Protein AF-A0A328AJN3-F1 (afdb_monomer_lite)

Sequence (114 aa):
MSASEAREVIGLIRADIEQAADAMLAAAEMGLGDINAAREGQTSALDRVERTLCAILEACAFQDLAGQRLSRLESLIATTEFGPAPEHDPLLNGPAAPGQGLDQDAADALFNDT

Structure (mmCIF, N/CA/C/O backbone):
data_AF-A0A328AJN3-F1
#
_entry.id   AF-A0A328AJN3-F1
#
loop_
_atom_site.group_PDB
_atom_site.id
_atom_site.type_symbol
_atom_site.label_atom_id
_atom_site.label_alt_id
_atom_site.label_comp_id
_atom_site.label_asym_id
_atom_site.label_entity_id
_atom_site.label_seq_id
_atom_site.pdbx_PDB_ins_code
_atom_site.Cartn_x
_atom_site.Cartn_y
_atom_site.Cartn_z
_atom_site.occupancy
_atom_site.B_iso_or_equiv
_atom_site.auth_seq_id
_atom_site.auth_comp_id
_atom_site.auth_asym_id
_atom_site.auth_atom_id
_atom_site.pdbx_PDB_model_num
ATOM 1 N N . MET A 1 1 ? 16.649 -6.547 -27.859 1.00 53.88 1 MET A N 1
ATOM 2 C CA . MET A 1 1 ? 15.541 -6.554 -26.876 1.00 53.88 1 MET A CA 1
ATOM 3 C C . MET A 1 1 ? 14.735 -5.282 -27.064 1.00 53.88 1 MET A C 1
ATOM 5 O O . MET A 1 1 ? 15.318 -4.301 -27.508 1.00 53.88 1 MET A O 1
ATOM 9 N N . SER A 1 2 ? 13.409 -5.334 -26.912 1.00 74.81 2 SER A N 1
ATOM 10 C CA . SER A 1 2 ? 12.492 -4.403 -27.599 1.00 74.81 2 SER A CA 1
ATOM 11 C C . SER A 1 2 ? 11.692 -3.512 -26.647 1.00 74.81 2 SER A C 1
ATOM 13 O O . SER A 1 2 ? 11.347 -3.918 -25.542 1.00 74.81 2 SER A O 1
ATOM 15 N N . ALA A 1 3 ? 11.295 -2.325 -27.116 1.00 79.81 3 ALA A N 1
ATOM 16 C CA . ALA A 1 3 ? 10.406 -1.403 -26.400 1.00 79.81 3 ALA A CA 1
ATOM 17 C C . ALA A 1 3 ? 9.078 -2.039 -25.919 1.00 79.81 3 ALA A C 1
ATOM 19 O O . ALA A 1 3 ? 8.418 -1.498 -25.033 1.00 79.81 3 ALA A O 1
ATOM 20 N N . SER A 1 4 ? 8.687 -3.191 -26.481 1.00 85.56 4 SER A N 1
ATOM 21 C CA . SER A 1 4 ? 7.534 -3.974 -26.027 1.00 85.56 4 SER A CA 1
ATOM 22 C C . SER A 1 4 ? 7.723 -4.532 -24.612 1.00 85.56 4 SER A C 1
ATOM 24 O O . SER A 1 4 ? 6.790 -4.486 -23.819 1.00 85.56 4 SER A O 1
ATOM 26 N N . GLU A 1 5 ? 8.925 -5.006 -24.272 1.00 86.56 5 GLU A N 1
ATOM 27 C CA . GLU A 1 5 ? 9.228 -5.604 -22.960 1.00 86.56 5 GLU A CA 1
ATOM 28 C C . GLU A 1 5 ? 9.215 -4.537 -21.856 1.00 86.56 5 GLU A C 1
ATOM 30 O O . GLU A 1 5 ? 8.677 -4.754 -20.773 1.00 86.56 5 GLU A O 1
ATOM 35 N N . ALA A 1 6 ? 9.738 -3.341 -22.145 1.00 88.19 6 ALA A N 1
ATOM 36 C CA . ALA A 1 6 ? 9.682 -2.209 -21.220 1.00 88.19 6 ALA A CA 1
ATOM 37 C C . ALA A 1 6 ? 8.234 -1.764 -20.945 1.00 88.19 6 ALA A C 1
ATOM 39 O O . ALA A 1 6 ? 7.864 -1.521 -19.797 1.00 88.19 6 ALA A O 1
ATOM 40 N N . ARG A 1 7 ? 7.388 -1.706 -21.986 1.00 89.38 7 ARG A N 1
ATOM 41 C CA . ARG A 1 7 ? 5.958 -1.380 -21.839 1.00 89.38 7 ARG A CA 1
ATOM 42 C C . ARG A 1 7 ? 5.207 -2.404 -20.995 1.00 89.38 7 ARG A C 1
ATOM 44 O O . ARG A 1 7 ? 4.357 -2.011 -20.201 1.00 89.38 7 ARG A O 1
ATOM 51 N N . GLU A 1 8 ? 5.522 -3.686 -21.146 1.00 92.94 8 GLU A N 1
ATOM 52 C CA . GLU A 1 8 ? 4.926 -4.747 -20.333 1.00 92.94 8 GLU A CA 1
ATOM 53 C C . GLU A 1 8 ? 5.276 -4.576 -18.850 1.00 92.94 8 GLU A C 1
ATOM 55 O O . GLU A 1 8 ? 4.383 -4.575 -18.004 1.00 92.94 8 GLU A O 1
ATOM 60 N N . VAL A 1 9 ? 6.553 -4.331 -18.532 1.00 92.44 9 VAL A N 1
ATOM 61 C CA . VAL A 1 9 ? 6.996 -4.093 -17.147 1.00 92.44 9 VAL A CA 1
ATOM 62 C C . VAL A 1 9 ? 6.309 -2.866 -16.539 1.00 92.44 9 VAL A C 1
ATOM 64 O O . VAL A 1 9 ? 5.854 -2.930 -15.399 1.00 92.44 9 VAL A O 1
ATOM 67 N N . ILE A 1 10 ? 6.166 -1.773 -17.295 1.00 93.69 10 ILE A N 1
ATOM 68 C CA . ILE A 1 10 ? 5.423 -0.582 -16.846 1.00 93.69 10 ILE A CA 1
ATOM 69 C C . ILE A 1 10 ? 3.955 -0.924 -16.557 1.00 93.69 10 ILE A C 1
ATOM 71 O O . ILE A 1 10 ? 3.418 -0.503 -15.532 1.00 93.69 10 ILE A O 1
ATOM 75 N N . GLY A 1 11 ? 3.306 -1.699 -17.431 1.00 94.56 11 GLY A N 1
ATOM 76 C CA . GLY A 1 11 ? 1.922 -2.136 -17.234 1.00 94.56 11 GLY A CA 1
ATOM 77 C C . GLY A 1 11 ? 1.745 -2.960 -15.958 1.00 94.56 11 GLY A C 1
ATOM 78 O O . GLY A 1 11 ? 0.801 -2.736 -15.204 1.00 94.56 11 GLY A O 1
ATOM 79 N N . LEU A 1 12 ? 2.694 -3.853 -15.679 1.00 94.88 12 LEU A N 1
ATOM 80 C CA . LEU A 1 12 ? 2.730 -4.651 -14.456 1.00 94.88 12 LEU A CA 1
ATOM 81 C C . LEU A 1 12 ? 2.920 -3.789 -13.198 1.00 94.88 12 LEU A C 1
ATOM 83 O O . LEU A 1 12 ? 2.218 -3.988 -12.212 1.00 94.88 12 LEU A O 1
ATOM 87 N N . ILE A 1 13 ? 3.830 -2.811 -13.224 1.00 95.31 13 ILE A N 1
ATOM 88 C CA . ILE A 1 13 ? 4.019 -1.871 -12.104 1.00 95.31 13 ILE A CA 1
ATOM 89 C C . ILE A 1 13 ? 2.732 -1.087 -11.834 1.00 95.31 13 ILE A C 1
ATOM 91 O O . ILE A 1 13 ? 2.319 -0.954 -10.685 1.00 95.31 13 ILE A O 1
ATOM 95 N N . ARG A 1 14 ? 2.076 -0.589 -12.888 1.00 94.56 14 ARG A N 1
ATOM 96 C CA . ARG A 1 14 ? 0.810 0.137 -12.753 1.00 94.56 14 ARG A CA 1
ATOM 97 C C . ARG A 1 14 ? -0.268 -0.731 -12.105 1.00 94.56 14 ARG A C 1
ATOM 99 O O . ARG A 1 14 ? -0.943 -0.256 -11.200 1.00 94.56 14 ARG A O 1
ATOM 106 N N . ALA A 1 15 ? -0.401 -1.981 -12.546 1.00 94.69 15 ALA A N 1
ATOM 107 C CA . ALA A 1 15 ? -1.375 -2.912 -11.990 1.00 94.69 15 ALA A CA 1
ATOM 108 C C . ALA A 1 15 ? -1.136 -3.179 -10.493 1.00 94.69 15 ALA A C 1
ATOM 110 O O . ALA A 1 15 ? -2.092 -3.149 -9.722 1.00 94.69 15 ALA A O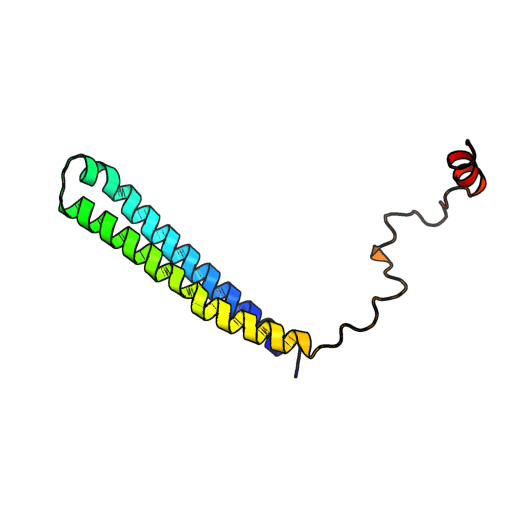 1
ATOM 111 N N . ASP A 1 16 ? 0.119 -3.370 -10.067 1.00 94.62 16 ASP A N 1
ATOM 112 C CA . ASP A 1 16 ? 0.443 -3.539 -8.641 1.00 94.62 16 ASP A CA 1
ATOM 113 C C . ASP A 1 16 ? 0.061 -2.304 -7.815 1.00 94.62 16 ASP A C 1
ATOM 115 O O . ASP A 1 16 ? -0.488 -2.435 -6.723 1.00 94.62 16 ASP A O 1
ATOM 119 N N . ILE A 1 17 ? 0.350 -1.104 -8.336 1.00 95.06 17 ILE A N 1
ATOM 120 C CA . ILE A 1 17 ? 0.032 0.162 -7.662 1.00 95.06 17 ILE A CA 1
ATOM 121 C C . ILE A 1 17 ? -1.480 0.323 -7.513 1.00 95.06 17 ILE A C 1
ATOM 123 O O . ILE A 1 17 ? -1.945 0.664 -6.429 1.00 95.06 17 ILE A O 1
ATOM 127 N N . GLU A 1 18 ? -2.243 0.082 -8.581 1.00 96.50 18 GLU A N 1
ATOM 128 C CA . GLU A 1 18 ? -3.706 0.188 -8.562 1.00 96.50 18 GLU A CA 1
ATOM 129 C C . GLU A 1 18 ? -4.311 -0.813 -7.574 1.00 96.50 18 GLU A C 1
ATOM 131 O O . GLU A 1 18 ? -5.086 -0.425 -6.703 1.00 96.50 18 GLU A O 1
ATOM 136 N N . GLN A 1 19 ? -3.871 -2.073 -7.620 1.00 94.81 19 GLN A N 1
ATOM 137 C CA . GLN A 1 19 ? -4.347 -3.103 -6.700 1.00 94.81 19 GLN A CA 1
ATOM 138 C C . GLN A 1 19 ? -4.042 -2.763 -5.234 1.00 94.81 19 GLN A C 1
ATOM 140 O O . GLN A 1 19 ? -4.898 -2.942 -4.364 1.00 94.81 19 GLN A O 1
ATOM 145 N N . ALA A 1 20 ? -2.833 -2.281 -4.942 1.00 95.88 20 ALA A N 1
ATOM 146 C CA . ALA A 1 20 ? -2.458 -1.903 -3.586 1.00 95.88 20 ALA A CA 1
ATOM 147 C C . ALA A 1 20 ? -3.223 -0.665 -3.104 1.00 95.88 20 ALA A C 1
ATOM 149 O O . ALA A 1 20 ? -3.653 -0.626 -1.952 1.00 95.88 20 ALA A O 1
ATOM 150 N N . ALA A 1 21 ? -3.416 0.329 -3.974 1.00 96.19 21 ALA A N 1
ATOM 151 C CA . ALA A 1 21 ? -4.193 1.524 -3.664 1.00 96.19 21 ALA A CA 1
ATOM 152 C C . ALA A 1 21 ? -5.644 1.172 -3.312 1.00 96.19 21 ALA A C 1
ATOM 154 O O . ALA A 1 21 ? -6.133 1.608 -2.269 1.00 96.19 21 ALA A O 1
ATOM 155 N N . ASP A 1 22 ? -6.289 0.326 -4.119 1.00 97.69 22 ASP A N 1
ATOM 156 C CA . ASP A 1 22 ? -7.651 -0.146 -3.868 1.00 97.69 22 ASP A CA 1
ATOM 157 C C . ASP A 1 22 ? -7.743 -0.910 -2.539 1.00 97.69 22 ASP A C 1
ATOM 159 O O . ASP A 1 22 ? -8.643 -0.663 -1.735 1.00 97.69 22 ASP A O 1
ATOM 163 N N . ALA A 1 23 ? -6.783 -1.800 -2.262 1.00 96.19 23 ALA A N 1
ATOM 164 C CA . ALA A 1 23 ? -6.743 -2.563 -1.017 1.00 96.19 23 ALA A CA 1
ATOM 165 C C . ALA A 1 23 ? -6.554 -1.666 0.219 1.00 96.19 23 ALA A C 1
ATOM 167 O O . ALA A 1 23 ? -7.261 -1.835 1.216 1.00 96.19 23 ALA A O 1
ATOM 168 N N . MET A 1 24 ? -5.635 -0.695 0.158 1.00 97.50 24 MET A N 1
ATOM 169 C CA . MET A 1 24 ? -5.407 0.265 1.244 1.00 97.50 24 MET A CA 1
ATOM 170 C C . MET A 1 24 ? -6.643 1.128 1.500 1.00 97.50 24 MET A C 1
ATOM 172 O O . MET A 1 24 ? -7.003 1.344 2.658 1.00 97.50 24 MET A O 1
ATOM 176 N N . LEU A 1 25 ? -7.298 1.607 0.438 1.00 97.94 25 LEU A N 1
ATOM 177 C CA . LEU A 1 25 ? -8.482 2.452 0.558 1.00 97.94 25 LEU A CA 1
ATOM 178 C C . LEU A 1 25 ? -9.662 1.671 1.142 1.00 97.94 25 LEU A C 1
ATOM 180 O O . LEU A 1 25 ? -10.262 2.122 2.115 1.00 97.94 25 LEU A O 1
ATOM 184 N N . ALA A 1 26 ? -9.933 0.472 0.624 1.00 97.19 26 ALA A N 1
ATOM 185 C CA . ALA A 1 26 ? -10.992 -0.391 1.139 1.00 97.19 26 ALA A CA 1
ATOM 186 C C . ALA A 1 26 ? -10.769 -0.747 2.617 1.00 97.19 26 ALA A C 1
ATOM 188 O O . ALA A 1 26 ? -11.703 -0.711 3.420 1.00 97.19 26 ALA A O 1
ATOM 189 N N . ALA A 1 27 ? -9.525 -1.050 3.003 1.00 96.94 27 ALA A N 1
ATOM 190 C CA . ALA A 1 27 ? -9.172 -1.272 4.398 1.00 96.94 27 ALA A CA 1
ATOM 191 C C . ALA A 1 27 ? -9.452 -0.017 5.238 1.00 96.94 27 ALA A C 1
ATOM 193 O O . ALA A 1 27 ? -10.185 -0.092 6.224 1.00 96.94 27 ALA A O 1
ATOM 194 N N . ALA A 1 28 ? -8.941 1.146 4.826 1.00 97.62 28 ALA A N 1
ATOM 195 C CA . ALA A 1 28 ? -9.135 2.401 5.545 1.00 97.62 28 ALA A CA 1
ATOM 196 C C . ALA A 1 28 ? -10.621 2.748 5.741 1.00 97.62 28 ALA A C 1
ATOM 198 O O . ALA A 1 28 ? -11.011 3.138 6.841 1.00 97.62 28 ALA A O 1
ATOM 199 N N . GLU A 1 29 ? -11.458 2.557 4.720 1.00 97.75 29 GLU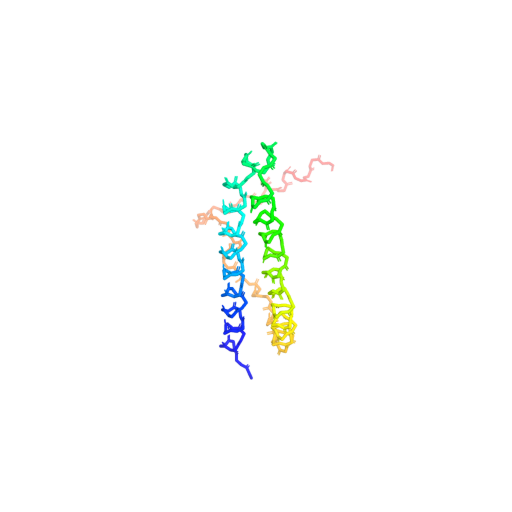 A N 1
ATOM 200 C CA . GLU A 1 29 ? -12.907 2.767 4.803 1.00 97.75 29 GLU A CA 1
ATOM 201 C C . GLU A 1 29 ? -13.566 1.873 5.862 1.00 97.75 29 GLU A C 1
ATOM 203 O O . GLU A 1 29 ? -14.354 2.363 6.676 1.00 97.75 29 GLU A O 1
ATOM 208 N N . MET A 1 30 ? -13.204 0.585 5.915 1.00 94.62 30 MET A N 1
ATOM 209 C CA . MET A 1 30 ? -13.693 -0.329 6.954 1.00 94.62 30 MET A CA 1
ATOM 210 C C . MET A 1 30 ? -13.272 0.131 8.354 1.00 94.62 30 MET A C 1
ATOM 212 O O . MET A 1 30 ? -14.109 0.224 9.252 1.00 94.62 30 MET A O 1
ATOM 216 N N . GLY A 1 31 ? -11.993 0.475 8.535 1.00 95.94 31 GLY A N 1
ATOM 217 C CA . GLY A 1 31 ? -11.473 0.939 9.821 1.00 95.94 31 GLY A CA 1
ATOM 218 C C . GLY A 1 31 ? -12.142 2.226 10.295 1.00 95.94 31 GLY A C 1
ATOM 219 O O . GLY A 1 31 ? -12.523 2.317 11.461 1.00 95.94 31 GLY A O 1
ATOM 220 N N . LEU A 1 32 ? -12.350 3.196 9.397 1.00 96.94 32 LEU A N 1
ATOM 221 C CA . LEU A 1 32 ? -13.056 4.448 9.695 1.00 96.94 32 LEU A CA 1
ATOM 222 C C . LEU A 1 32 ? -14.478 4.195 10.217 1.00 96.94 32 LEU A C 1
ATOM 224 O O . LEU A 1 32 ? -14.910 4.877 11.149 1.00 96.94 32 LEU A O 1
ATOM 228 N N . GLY A 1 33 ? -15.180 3.199 9.666 1.00 96.38 33 GLY A N 1
ATOM 229 C CA . GLY A 1 33 ? -16.507 2.789 10.133 1.00 96.38 33 GLY A CA 1
ATOM 230 C C . GLY A 1 33 ? -16.522 2.264 11.575 1.00 96.38 33 GLY A C 1
ATOM 231 O O . GLY A 1 33 ? -17.503 2.459 12.293 1.00 96.38 33 GLY A O 1
ATOM 232 N N . ASP A 1 34 ? -15.420 1.667 12.030 1.00 97.50 34 ASP A N 1
ATOM 233 C CA . ASP A 1 34 ? -15.297 1.077 13.365 1.00 97.50 34 ASP A CA 1
ATOM 234 C C . ASP A 1 34 ? -14.780 2.054 14.440 1.00 97.50 34 ASP A C 1
ATOM 236 O O . ASP A 1 34 ? -14.916 1.773 15.635 1.00 97.50 34 ASP A O 1
ATOM 240 N N . ILE A 1 35 ? -14.243 3.225 14.063 1.00 96.56 35 ILE A N 1
ATOM 241 C CA . ILE A 1 35 ? -13.620 4.175 15.007 1.00 96.56 35 ILE A CA 1
ATOM 242 C C . ILE A 1 35 ? -14.576 4.608 16.121 1.00 96.56 35 ILE A C 1
ATOM 244 O O . ILE A 1 35 ? -14.175 4.648 17.283 1.00 96.56 35 ILE A O 1
ATOM 248 N N . ASN A 1 36 ? -15.826 4.952 15.806 1.00 96.94 36 ASN A N 1
ATOM 249 C CA . ASN A 1 36 ? -16.754 5.449 16.828 1.00 96.94 36 ASN A CA 1
ATOM 250 C C . ASN A 1 36 ? -17.099 4.363 17.855 1.00 96.94 36 ASN A C 1
ATOM 252 O O . ASN A 1 36 ? -16.990 4.611 19.053 1.00 96.94 36 ASN A O 1
ATOM 256 N N . ALA A 1 37 ? -17.394 3.143 17.398 1.00 97.06 37 ALA A N 1
ATOM 257 C CA . ALA A 1 37 ? -17.644 2.007 18.283 1.00 97.06 37 ALA A CA 1
ATOM 258 C C . ALA A 1 37 ? -16.404 1.656 19.127 1.00 97.06 37 ALA A C 1
ATOM 260 O O . ALA A 1 37 ? -16.514 1.368 20.319 1.00 97.06 37 ALA A O 1
ATOM 261 N N . ALA A 1 38 ? -15.203 1.741 18.544 1.00 97.31 38 ALA A N 1
ATOM 262 C CA . ALA A 1 38 ? -13.957 1.558 19.282 1.00 97.31 38 ALA A CA 1
ATOM 263 C C . ALA A 1 38 ? -13.770 2.635 20.370 1.00 97.31 38 ALA A C 1
ATOM 265 O O . ALA A 1 38 ? -13.407 2.310 21.501 1.00 97.31 38 ALA A O 1
ATOM 266 N N . ARG A 1 39 ? -14.076 3.908 20.071 1.00 96.81 39 ARG A N 1
ATOM 267 C CA . ARG A 1 39 ? -14.017 5.027 21.035 1.00 96.81 39 ARG A CA 1
ATOM 268 C C . ARG A 1 39 ? -15.035 4.898 22.167 1.00 96.81 39 ARG A C 1
ATOM 270 O O . ARG A 1 39 ? -14.764 5.360 23.271 1.00 96.81 39 ARG A O 1
ATOM 277 N N . GLU A 1 40 ? -16.169 4.258 21.909 1.00 97.75 40 GLU A N 1
ATOM 278 C CA . GLU A 1 40 ? -17.184 3.918 22.914 1.00 97.75 40 GLU A CA 1
ATOM 279 C C . GLU A 1 40 ? -16.794 2.700 23.775 1.00 97.75 40 GLU A C 1
ATOM 281 O O . GLU A 1 40 ? -17.523 2.323 24.691 1.00 97.75 40 GLU A O 1
ATOM 286 N N . GLY A 1 41 ? -15.621 2.105 23.530 1.00 96.44 41 GLY A N 1
ATOM 287 C CA . GLY A 1 41 ? -15.063 1.018 24.333 1.00 96.44 41 GLY A CA 1
ATOM 288 C C . GLY A 1 41 ? -15.414 -0.381 23.827 1.00 96.44 41 GLY A C 1
ATOM 289 O O . GLY A 1 41 ? -15.150 -1.363 24.522 1.00 96.44 41 GLY A O 1
ATOM 290 N N . GLN A 1 42 ? -15.986 -0.517 22.627 1.00 97.81 42 GLN A N 1
ATOM 291 C CA . GLN A 1 42 ? -16.291 -1.827 22.059 1.00 97.81 42 GLN A CA 1
ATOM 292 C C . GLN A 1 42 ? -15.008 -2.525 21.576 1.00 97.81 42 GLN A C 1
ATOM 294 O O . GLN A 1 42 ? -14.517 -2.264 20.478 1.00 97.81 42 GLN A O 1
ATOM 299 N N . THR A 1 43 ? -14.504 -3.484 22.360 1.00 97.00 43 THR A N 1
ATOM 300 C CA . THR A 1 43 ? -13.253 -4.223 22.081 1.00 97.00 43 THR A CA 1
ATOM 301 C C . THR A 1 43 ? -13.224 -4.832 20.680 1.00 97.00 43 THR A C 1
ATOM 303 O O . THR A 1 43 ? -12.264 -4.646 19.949 1.00 97.00 43 THR A O 1
ATOM 306 N N . SER A 1 44 ? -14.323 -5.455 20.238 1.00 96.94 44 SER A N 1
ATOM 307 C CA . SER A 1 44 ? -14.384 -6.051 18.893 1.00 96.94 44 SER A CA 1
ATOM 308 C C . SER A 1 44 ? -14.202 -5.045 17.748 1.00 96.94 44 SER A C 1
ATOM 310 O O . SER A 1 44 ? -13.784 -5.445 16.666 1.00 96.94 44 SER A O 1
ATOM 312 N N . ALA A 1 45 ? -14.561 -3.772 17.953 1.00 97.44 45 ALA A N 1
ATOM 313 C CA . ALA A 1 45 ? -14.357 -2.714 16.968 1.00 97.44 45 ALA A CA 1
ATOM 314 C C . ALA A 1 45 ? -12.901 -2.239 16.993 1.00 97.44 45 ALA A C 1
ATOM 316 O O . ALA A 1 45 ? -12.299 -2.083 15.936 1.00 97.44 45 ALA A O 1
ATOM 317 N N . LEU A 1 46 ? -12.305 -2.118 18.184 1.00 97.31 46 LEU A N 1
ATOM 318 C CA . LEU A 1 46 ? -10.874 -1.847 18.331 1.00 97.31 46 LEU A CA 1
ATOM 319 C C . LEU A 1 46 ? -10.023 -2.919 17.628 1.00 97.31 46 LEU A C 1
ATOM 321 O O . LEU A 1 46 ? -9.148 -2.569 16.841 1.00 97.31 46 LEU A O 1
ATOM 325 N N . ASP A 1 47 ? -10.349 -4.203 17.806 1.00 97.88 47 ASP A N 1
ATOM 326 C CA . ASP A 1 47 ? -9.645 -5.307 17.138 1.00 97.88 47 ASP A CA 1
ATOM 327 C C . ASP A 1 47 ? -9.766 -5.242 15.603 1.00 97.88 47 ASP A C 1
ATOM 329 O O . ASP A 1 47 ? -8.870 -5.676 14.877 1.00 97.88 47 ASP A O 1
ATOM 333 N N . ARG A 1 48 ? -10.898 -4.750 15.077 1.00 97.25 48 ARG A N 1
ATOM 334 C CA . ARG A 1 48 ? -11.097 -4.575 13.628 1.00 97.25 48 ARG A CA 1
ATOM 335 C C . ARG A 1 48 ? -10.318 -3.381 13.085 1.00 97.25 48 ARG A C 1
ATOM 337 O O . ARG A 1 48 ? -9.750 -3.488 11.998 1.00 97.25 48 ARG A O 1
ATOM 344 N N . VAL A 1 49 ? -10.233 -2.2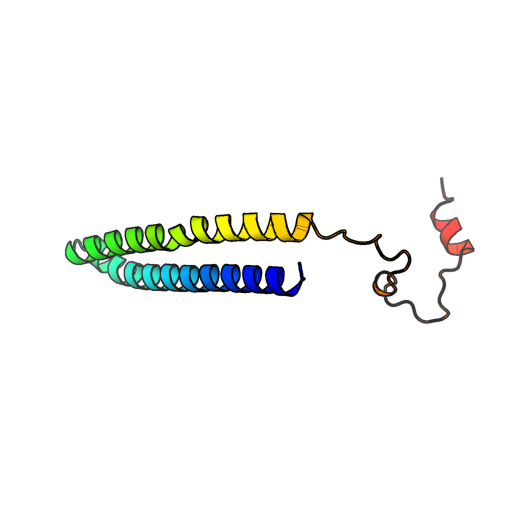89 13.845 1.00 97.56 49 VAL A N 1
ATOM 345 C CA . VAL A 1 49 ? -9.360 -1.151 13.521 1.00 97.56 49 VAL A CA 1
ATOM 346 C C . VAL A 1 49 ? -7.897 -1.595 13.503 1.00 97.56 49 VAL A C 1
ATOM 348 O O . VAL A 1 49 ? -7.189 -1.299 12.546 1.00 97.56 49 VAL A O 1
ATOM 351 N N . GLU A 1 50 ? -7.446 -2.366 14.495 1.00 97.56 50 GLU A N 1
ATOM 352 C CA . GLU A 1 50 ? -6.081 -2.906 14.524 1.00 97.56 50 GLU A CA 1
ATOM 353 C C . GLU A 1 50 ? -5.797 -3.787 13.299 1.00 97.56 50 GLU A C 1
ATOM 355 O O . GLU A 1 50 ? -4.823 -3.561 12.581 1.00 97.56 50 GLU A O 1
ATOM 360 N 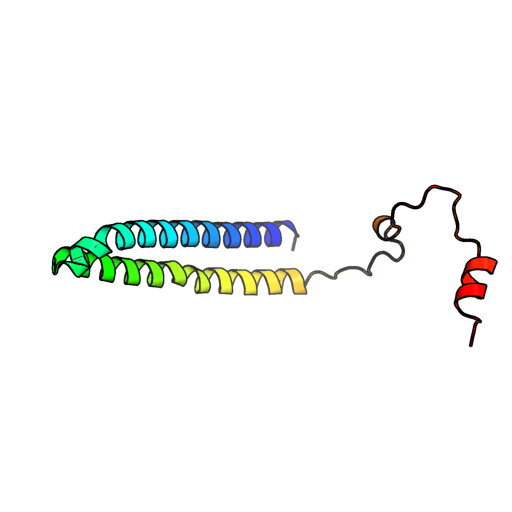N . ARG A 1 51 ? -6.698 -4.726 12.985 1.00 96.69 51 ARG A N 1
ATOM 361 C CA . ARG A 1 51 ? -6.578 -5.571 11.786 1.00 96.69 51 ARG A CA 1
ATOM 362 C C . ARG A 1 51 ? -6.553 -4.768 10.491 1.00 96.69 51 ARG A C 1
ATOM 364 O O . ARG A 1 51 ? -5.825 -5.126 9.573 1.00 96.69 51 ARG A O 1
ATOM 371 N N . THR A 1 52 ? -7.317 -3.683 10.422 1.00 97.81 52 THR A N 1
ATOM 372 C CA . THR A 1 52 ? -7.302 -2.767 9.279 1.00 97.81 52 THR A CA 1
ATOM 373 C C . THR A 1 52 ? -5.929 -2.121 9.102 1.00 97.81 52 THR A C 1
ATOM 375 O O . THR A 1 52 ? -5.414 -2.074 7.987 1.00 97.81 52 THR A O 1
ATOM 378 N N . LEU A 1 53 ? -5.308 -1.655 10.190 1.00 97.38 53 LEU A N 1
ATOM 379 C CA . LEU A 1 53 ? -3.964 -1.075 10.143 1.00 97.38 53 LEU A CA 1
ATOM 380 C C . LEU A 1 53 ? -2.929 -2.106 9.674 1.00 97.38 53 LEU A C 1
ATOM 382 O O . LEU A 1 53 ? -2.106 -1.787 8.819 1.00 97.38 53 LEU A O 1
ATOM 386 N N . CYS A 1 54 ? -3.005 -3.347 10.165 1.00 97.44 54 CYS A N 1
ATOM 387 C CA . CYS A 1 54 ? -2.164 -4.441 9.674 1.00 97.44 54 CYS A CA 1
ATOM 388 C C . CYS A 1 54 ? -2.376 -4.696 8.177 1.00 97.44 54 CYS A C 1
ATOM 390 O O . CYS A 1 54 ? -1.400 -4.764 7.439 1.00 97.44 54 CYS A O 1
ATOM 392 N N . ALA A 1 55 ? -3.627 -4.754 7.711 1.00 96.75 55 ALA A N 1
ATOM 393 C CA . ALA A 1 55 ? -3.940 -4.970 6.300 1.00 96.75 55 ALA A CA 1
ATOM 394 C C . ALA A 1 55 ? -3.397 -3.850 5.393 1.00 96.75 55 ALA A C 1
ATOM 396 O O . ALA A 1 55 ? -2.897 -4.131 4.309 1.00 96.75 55 ALA A O 1
ATOM 397 N N . ILE A 1 56 ? -3.438 -2.587 5.837 1.00 97.62 56 ILE A N 1
ATOM 398 C CA . ILE A 1 56 ? -2.830 -1.462 5.104 1.00 97.62 56 ILE A CA 1
ATOM 399 C C . ILE A 1 56 ? -1.305 -1.626 5.028 1.00 97.62 56 ILE A C 1
ATOM 401 O O . ILE A 1 56 ? -0.719 -1.436 3.963 1.00 97.62 56 ILE A O 1
ATOM 405 N N . LEU A 1 57 ? -0.653 -2.005 6.133 1.00 96.31 57 LEU A N 1
ATOM 406 C CA . LEU A 1 57 ? 0.794 -2.249 6.156 1.00 96.31 57 LEU A CA 1
ATOM 407 C C . LEU A 1 57 ? 1.196 -3.425 5.257 1.00 96.31 57 LEU A C 1
ATOM 409 O O . LEU A 1 57 ? 2.208 -3.348 4.565 1.00 96.31 57 LEU A O 1
ATOM 413 N N . GLU A 1 58 ? 0.401 -4.492 5.237 1.00 95.00 58 GLU A N 1
ATOM 414 C CA . GLU A 1 58 ? 0.602 -5.634 4.344 1.00 95.00 58 GLU A CA 1
ATOM 415 C C . GLU A 1 58 ? 0.383 -5.249 2.880 1.00 95.00 58 GLU A C 1
ATOM 417 O O . GLU A 1 58 ? 1.174 -5.641 2.025 1.00 95.00 58 GLU A O 1
ATOM 422 N N . ALA A 1 59 ? -0.633 -4.433 2.581 1.00 94.69 59 ALA A N 1
ATOM 423 C CA . ALA A 1 59 ? -0.878 -3.942 1.230 1.00 94.69 59 ALA A CA 1
ATOM 424 C C . ALA A 1 59 ? 0.336 -3.174 0.692 1.00 94.69 59 ALA A C 1
ATOM 426 O O . ALA A 1 59 ? 0.703 -3.388 -0.459 1.00 94.69 59 ALA A O 1
ATOM 427 N N . CYS A 1 60 ? 1.026 -2.383 1.528 1.00 95.62 60 CYS A N 1
ATOM 428 C CA . CYS A 1 60 ? 2.273 -1.691 1.175 1.00 95.62 60 CYS A CA 1
ATOM 429 C C . CYS A 1 60 ? 3.415 -2.621 0.727 1.00 95.62 60 CYS A C 1
ATOM 431 O O . CYS A 1 60 ? 4.351 -2.144 0.086 1.00 95.62 60 CYS A O 1
ATOM 433 N N . ALA A 1 61 ? 3.354 -3.931 0.991 1.00 92.88 61 ALA A N 1
ATOM 434 C CA . ALA A 1 61 ? 4.366 -4.882 0.527 1.00 92.88 61 ALA A CA 1
ATOM 435 C C . ALA A 1 61 ? 4.481 -4.947 -1.009 1.00 92.88 61 ALA A C 1
ATOM 437 O O . ALA A 1 61 ? 5.507 -5.398 -1.520 1.00 92.88 61 ALA A O 1
ATOM 438 N N . PHE A 1 62 ? 3.496 -4.423 -1.758 1.00 92.19 62 PHE A N 1
ATOM 439 C CA . PHE A 1 62 ? 3.608 -4.225 -3.210 1.00 92.19 62 PHE A CA 1
ATOM 440 C C . PHE A 1 62 ? 4.872 -3.444 -3.607 1.00 92.19 62 PHE A C 1
ATOM 442 O O . PHE A 1 62 ? 5.383 -3.632 -4.708 1.00 92.19 62 PHE A O 1
ATOM 449 N N . GLN A 1 63 ? 5.388 -2.585 -2.718 1.00 93.06 63 GLN A N 1
ATOM 450 C CA . GLN A 1 63 ? 6.585 -1.777 -2.949 1.00 93.06 63 GLN A CA 1
ATOM 451 C C . GLN A 1 63 ? 7.822 -2.627 -3.244 1.00 93.06 63 GLN A C 1
ATOM 453 O O . GLN A 1 63 ? 8.643 -2.220 -4.061 1.00 93.06 63 GLN A O 1
ATOM 458 N N . ASP A 1 64 ? 7.950 -3.807 -2.630 1.00 94.38 64 ASP A N 1
ATOM 459 C CA . ASP A 1 64 ? 9.068 -4.713 -2.906 1.00 94.38 64 ASP A CA 1
ATOM 460 C C . ASP A 1 64 ? 8.999 -5.235 -4.349 1.00 94.38 64 ASP A C 1
ATOM 462 O O . ASP A 1 64 ? 9.947 -5.106 -5.127 1.00 94.38 64 ASP A O 1
ATOM 466 N N . LEU A 1 65 ? 7.827 -5.730 -4.751 1.00 90.25 65 LEU A N 1
ATOM 467 C CA . LEU A 1 65 ? 7.595 -6.247 -6.097 1.00 90.25 65 LEU A CA 1
ATOM 468 C C . LEU A 1 65 ? 7.699 -5.148 -7.165 1.00 90.25 65 LEU A C 1
ATOM 470 O O . LEU A 1 65 ? 8.337 -5.346 -8.203 1.00 90.25 65 LEU A O 1
ATOM 474 N N . ALA A 1 66 ? 7.127 -3.973 -6.898 1.00 91.56 66 ALA A N 1
ATOM 475 C CA . ALA A 1 66 ? 7.243 -2.803 -7.757 1.00 91.56 66 ALA A CA 1
ATOM 476 C C . ALA A 1 66 ? 8.703 -2.332 -7.863 1.00 91.56 66 ALA A C 1
ATOM 478 O O . ALA A 1 66 ? 9.157 -2.021 -8.962 1.00 91.56 66 ALA A O 1
ATOM 479 N N . GLY A 1 67 ? 9.463 -2.355 -6.763 1.00 91.88 67 GLY A N 1
ATOM 480 C CA . GLY A 1 67 ? 10.890 -2.037 -6.732 1.00 91.88 67 GLY A CA 1
ATOM 481 C C . GLY A 1 67 ? 11.718 -2.975 -7.610 1.00 91.88 67 GLY A C 1
ATOM 482 O O . GLY A 1 67 ? 12.463 -2.513 -8.472 1.00 91.88 67 GLY A O 1
ATOM 483 N N . GLN A 1 68 ? 11.518 -4.291 -7.486 1.00 93.75 68 GLN A N 1
ATOM 484 C CA . GLN A 1 68 ? 12.178 -5.284 -8.346 1.00 93.75 68 GLN A CA 1
ATOM 485 C C . GLN A 1 68 ? 11.868 -5.051 -9.834 1.00 93.75 68 GLN A C 1
ATOM 487 O O . GLN A 1 68 ? 12.748 -5.151 -10.696 1.00 93.75 68 GLN A O 1
ATOM 492 N N . ARG A 1 69 ? 10.612 -4.716 -10.153 1.00 93.81 69 ARG A N 1
ATOM 493 C CA . ARG A 1 69 ? 10.181 -4.416 -11.525 1.00 93.81 69 ARG A CA 1
ATOM 494 C C . ARG A 1 69 ? 10.775 -3.109 -12.042 1.00 93.81 69 ARG A C 1
ATOM 496 O O . ARG A 1 69 ? 11.178 -3.067 -13.202 1.00 93.81 69 ARG A O 1
ATOM 503 N N . LEU A 1 70 ? 10.884 -2.082 -11.202 1.00 92.38 70 LEU A N 1
ATOM 504 C CA . LEU A 1 70 ? 11.551 -0.823 -11.539 1.00 92.38 70 LEU A CA 1
ATOM 505 C C . LEU A 1 70 ? 13.035 -1.044 -11.832 1.00 92.38 70 LEU A C 1
ATOM 507 O O . LEU A 1 70 ? 13.493 -0.621 -12.887 1.00 92.38 70 LEU A O 1
ATOM 511 N N . SER A 1 71 ? 13.763 -1.800 -11.006 1.00 93.81 71 SER A N 1
ATOM 512 C CA . SER A 1 71 ? 15.167 -2.136 -11.289 1.00 93.81 71 SER A CA 1
ATOM 513 C C . SER A 1 71 ? 15.329 -2.913 -12.600 1.00 93.81 71 SER A C 1
ATOM 515 O O . SER A 1 71 ? 16.273 -2.691 -13.362 1.00 93.81 71 SER A O 1
ATOM 517 N N . ARG A 1 72 ? 14.382 -3.807 -12.920 1.00 89.56 72 ARG A N 1
ATOM 518 C CA . ARG A 1 72 ? 14.355 -4.479 -14.226 1.00 89.56 72 ARG A CA 1
ATOM 519 C C . ARG A 1 72 ? 14.115 -3.486 -15.363 1.00 89.56 72 ARG A C 1
ATOM 521 O O . ARG A 1 72 ? 14.798 -3.566 -16.380 1.00 89.56 72 ARG A O 1
ATOM 528 N N . LEU A 1 73 ? 13.166 -2.565 -15.209 1.00 91.38 73 LEU A N 1
ATOM 529 C CA . LEU A 1 73 ? 12.876 -1.529 -16.198 1.00 91.38 73 LEU A CA 1
ATOM 530 C C . LEU A 1 73 ? 14.082 -0.610 -16.429 1.00 91.38 73 LEU A C 1
ATOM 532 O O . LEU A 1 73 ? 14.413 -0.330 -17.576 1.00 91.38 73 LEU A O 1
ATOM 536 N N . GLU A 1 74 ? 14.772 -0.196 -15.368 1.00 89.56 74 GLU A N 1
ATOM 537 C CA . GLU A 1 74 ? 16.010 0.585 -15.449 1.00 89.56 74 GLU A CA 1
ATOM 538 C C . GLU A 1 74 ? 17.074 -0.145 -16.267 1.00 89.56 74 GLU A C 1
ATOM 540 O O . GLU A 1 74 ? 17.662 0.442 -17.173 1.00 89.56 74 GLU A O 1
ATOM 545 N N . SER A 1 75 ? 17.270 -1.445 -16.024 1.00 87.25 75 SER A N 1
ATOM 546 C CA . SER A 1 75 ? 18.188 -2.262 -16.824 1.00 87.25 75 SER A CA 1
ATOM 547 C C . SER A 1 75 ? 17.771 -2.330 -18.299 1.00 87.25 75 SER A C 1
ATOM 549 O O . SER A 1 75 ? 18.628 -2.230 -19.178 1.00 87.25 75 SER A O 1
ATOM 551 N N . LEU A 1 76 ? 16.468 -2.444 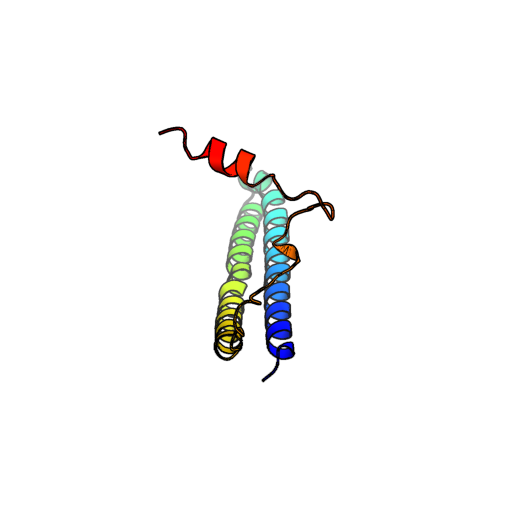-18.590 1.00 85.44 76 LEU A N 1
ATOM 552 C CA . LEU A 1 76 ? 15.954 -2.434 -19.965 1.00 85.44 76 LEU A CA 1
ATOM 553 C C . LEU A 1 76 ? 16.230 -1.089 -20.657 1.00 85.44 76 LEU A C 1
ATOM 555 O O . LEU A 1 76 ? 16.694 -1.066 -21.798 1.00 85.44 76 LEU A O 1
ATOM 559 N N . ILE A 1 77 ? 15.999 0.027 -19.966 1.00 83.44 77 ILE A N 1
ATOM 560 C CA . ILE A 1 77 ? 16.182 1.374 -20.520 1.00 83.44 77 ILE A CA 1
ATOM 561 C C . ILE A 1 77 ? 17.668 1.727 -20.660 1.00 83.44 77 ILE A C 1
ATOM 563 O O . ILE A 1 77 ? 18.043 2.315 -21.667 1.00 83.44 77 ILE A O 1
ATOM 567 N N . ALA A 1 78 ? 18.533 1.320 -19.726 1.00 79.88 78 ALA A N 1
ATOM 568 C CA . ALA A 1 78 ? 19.971 1.611 -19.768 1.00 79.88 78 ALA A CA 1
ATOM 569 C C . ALA A 1 78 ? 20.680 1.021 -21.000 1.00 79.88 78 ALA A C 1
ATOM 571 O O . ALA A 1 78 ? 21.714 1.525 -21.428 1.00 79.88 78 ALA A O 1
ATOM 572 N N . THR A 1 79 ? 20.122 -0.044 -21.579 1.00 69.31 79 THR A N 1
ATOM 573 C CA . THR A 1 79 ? 20.632 -0.650 -22.821 1.00 69.31 79 THR A CA 1
ATOM 574 C C . THR A 1 79 ? 20.094 0.012 -24.091 1.00 69.31 79 THR A C 1
ATOM 576 O O . THR A 1 79 ? 20.524 -0.326 -25.192 1.00 69.31 79 THR A O 1
ATOM 579 N N . THR A 1 80 ? 19.155 0.949 -23.952 1.00 66.12 80 THR A N 1
ATOM 580 C CA . THR A 1 80 ? 18.586 1.708 -25.062 1.00 66.12 80 THR A CA 1
ATOM 581 C C . THR A 1 80 ? 19.393 2.992 -25.228 1.00 66.12 80 THR A C 1
ATOM 583 O O . THR A 1 80 ? 19.331 3.879 -24.380 1.00 66.12 80 THR A O 1
ATOM 586 N N . GLU A 1 81 ? 20.153 3.114 -26.317 1.00 62.56 81 GLU A N 1
ATOM 587 C CA . GLU A 1 81 ? 20.726 4.405 -26.693 1.00 62.56 81 GLU A CA 1
ATOM 588 C C . GLU A 1 81 ? 19.565 5.356 -27.000 1.00 62.56 81 GLU A C 1
ATOM 590 O O . GLU A 1 81 ? 18.861 5.202 -28.001 1.00 62.56 81 GLU A O 1
ATOM 595 N N . PHE A 1 82 ? 19.331 6.337 -26.126 1.00 58.88 82 PHE A N 1
ATOM 596 C CA . PHE A 1 82 ? 18.591 7.522 -26.529 1.00 58.88 82 PHE A CA 1
ATOM 597 C C . PHE A 1 82 ? 19.439 8.166 -27.622 1.00 58.88 82 PHE A C 1
ATOM 599 O O . PHE A 1 82 ? 20.495 8.731 -27.337 1.00 58.88 82 PHE A O 1
ATOM 606 N N . GLY A 1 83 ? 19.026 7.986 -28.880 1.00 57.00 83 GLY A N 1
ATOM 607 C CA . GLY A 1 83 ? 19.671 8.642 -30.013 1.00 57.00 83 GLY A CA 1
ATOM 608 C C . GLY A 1 83 ? 19.805 10.147 -29.749 1.00 57.00 83 GLY A C 1
ATOM 609 O O . GLY A 1 83 ? 19.074 10.679 -28.905 1.00 57.00 83 GLY A O 1
ATOM 610 N N . PRO A 1 84 ? 20.736 10.838 -30.430 1.00 54.62 84 PRO A N 1
ATOM 611 C CA . PRO A 1 84 ? 20.933 12.268 -30.225 1.00 54.62 84 PRO A CA 1
ATOM 612 C C . PRO A 1 84 ? 19.582 12.980 -30.272 1.00 54.62 84 PRO A C 1
ATOM 614 O O . PRO A 1 84 ? 18.752 12.674 -31.136 1.00 54.62 84 PRO A O 1
ATOM 617 N N . ALA A 1 85 ? 19.350 13.880 -29.309 1.00 58.47 85 ALA A N 1
ATOM 618 C CA . ALA A 1 85 ? 18.158 14.716 -29.300 1.00 58.47 85 ALA A CA 1
ATOM 619 C C . ALA A 1 85 ? 17.980 15.299 -30.712 1.00 58.47 85 ALA A C 1
ATOM 621 O O . ALA A 1 85 ? 18.974 15.759 -31.283 1.00 58.47 85 ALA A O 1
ATOM 622 N N . PRO A 1 86 ? 16.780 15.224 -31.314 1.00 60.34 86 PRO A N 1
ATOM 623 C CA . PRO A 1 86 ? 16.585 15.731 -32.662 1.00 60.34 86 PRO A CA 1
ATOM 624 C C . PRO A 1 86 ? 17.018 17.200 -32.691 1.00 60.34 86 PRO A C 1
ATOM 626 O O . PRO A 1 86 ? 16.460 18.019 -31.967 1.00 60.34 86 PRO A O 1
ATOM 629 N N . GLU A 1 87 ? 18.027 17.523 -33.510 1.00 60.16 87 GLU A N 1
ATOM 630 C CA . GLU A 1 87 ? 18.606 18.877 -33.607 1.00 60.16 87 GLU A CA 1
ATOM 631 C C . GLU A 1 87 ? 17.557 19.940 -33.985 1.00 60.16 87 GLU A C 1
ATOM 633 O O . GLU A 1 87 ? 17.755 21.128 -33.751 1.00 60.16 87 GLU A O 1
ATOM 638 N N . HIS A 1 88 ? 16.410 19.508 -34.514 1.00 56.12 88 HIS A N 1
ATOM 639 C CA . HIS A 1 88 ? 15.255 20.339 -34.811 1.00 56.12 88 HIS A CA 1
ATOM 640 C C . HIS A 1 88 ? 13.968 19.635 -34.375 1.00 56.12 88 HIS A C 1
ATOM 642 O O . HIS A 1 88 ? 13.367 18.900 -35.158 1.00 56.12 88 HIS A O 1
ATOM 648 N N . ASP A 1 89 ? 13.530 19.867 -33.137 1.00 62.78 89 ASP A N 1
ATOM 649 C CA . ASP A 1 89 ? 12.167 19.543 -32.717 1.00 62.78 89 ASP A CA 1
ATOM 650 C C . ASP A 1 89 ? 11.231 20.703 -33.118 1.00 62.78 89 ASP A C 1
ATOM 652 O O . ASP A 1 89 ? 11.313 21.791 -32.535 1.00 62.78 89 ASP A O 1
ATOM 656 N N . PRO A 1 90 ? 10.337 20.519 -34.111 1.00 61.41 90 PRO A N 1
ATOM 657 C CA . PRO A 1 90 ? 9.401 21.558 -34.525 1.00 61.41 90 PRO A CA 1
ATOM 658 C C . PRO A 1 90 ? 8.458 21.987 -33.394 1.00 61.41 90 PRO A C 1
ATOM 660 O O . PRO A 1 90 ? 7.910 23.083 -33.472 1.00 61.41 90 PRO A O 1
ATOM 663 N N . LEU A 1 91 ? 8.281 21.151 -32.361 1.00 62.50 91 LEU A N 1
ATOM 664 C CA . LEU A 1 91 ? 7.438 21.414 -31.192 1.00 62.50 91 LEU A CA 1
ATOM 665 C C . LEU A 1 91 ? 8.076 22.395 -30.200 1.00 62.50 91 LEU A C 1
ATOM 667 O O . LEU A 1 91 ? 7.370 22.947 -29.358 1.00 62.50 91 LEU A O 1
ATOM 671 N N . LEU A 1 92 ? 9.390 22.633 -30.300 1.00 60.88 92 LEU A N 1
ATOM 672 C CA . LEU A 1 92 ? 10.086 23.665 -29.522 1.00 60.88 92 LEU A CA 1
ATOM 673 C C . LEU A 1 92 ? 9.924 25.063 -30.125 1.00 60.88 92 LEU A C 1
ATOM 675 O O . LEU A 1 92 ? 10.256 26.057 -29.479 1.00 60.88 92 LEU A O 1
ATOM 679 N N . ASN A 1 93 ? 9.362 25.160 -31.329 1.00 65.62 93 ASN A N 1
ATOM 680 C CA . ASN A 1 93 ? 8.871 26.422 -31.847 1.00 65.62 93 ASN A CA 1
ATOM 681 C C . ASN A 1 93 ? 7.443 26.574 -31.324 1.00 65.62 93 ASN A C 1
ATOM 683 O O . ASN A 1 93 ? 6.527 25.904 -31.801 1.00 65.62 93 ASN A O 1
ATOM 687 N N . GLY A 1 94 ? 7.248 27.437 -30.323 1.00 62.47 94 GLY A N 1
ATOM 688 C CA . GLY A 1 94 ? 5.908 27.864 -29.908 1.00 62.47 94 GLY A CA 1
ATOM 689 C C . GLY A 1 94 ? 5.084 28.375 -31.106 1.00 62.47 94 GLY A C 1
ATOM 690 O O . GLY A 1 94 ? 5.610 28.464 -32.213 1.00 62.47 94 GLY A O 1
ATOM 691 N N . PRO A 1 95 ? 3.796 28.722 -30.935 1.00 61.25 95 PRO A N 1
ATOM 692 C CA . PRO A 1 95 ? 2.928 29.128 -32.042 1.00 61.25 95 PRO A CA 1
ATOM 693 C C . PRO A 1 95 ? 3.434 30.415 -32.718 1.00 61.25 95 PRO A C 1
ATOM 695 O O . PRO A 1 95 ? 2.997 31.518 -32.404 1.00 61.25 95 PRO A O 1
ATOM 698 N N . ALA A 1 96 ? 4.365 30.274 -33.655 1.00 63.31 96 ALA A N 1
ATOM 699 C CA . ALA A 1 96 ? 4.874 31.332 -34.499 1.00 63.31 96 ALA A CA 1
ATOM 700 C C . ALA A 1 96 ? 4.108 31.261 -35.818 1.00 63.31 96 ALA A C 1
ATOM 702 O O . ALA A 1 96 ? 4.183 30.274 -36.555 1.00 63.31 96 ALA A O 1
ATOM 703 N N . ALA A 1 97 ? 3.326 32.300 -36.101 1.00 57.50 97 ALA A N 1
ATOM 704 C CA . ALA A 1 97 ? 2.674 32.432 -37.392 1.00 57.50 97 ALA A CA 1
ATOM 705 C C . ALA A 1 97 ? 3.750 32.538 -38.494 1.00 57.50 97 ALA A C 1
ATOM 707 O O . ALA A 1 97 ? 4.725 33.278 -38.320 1.00 57.50 97 ALA A O 1
ATOM 708 N N . PRO A 1 98 ? 3.603 31.833 -39.631 1.00 55.09 98 PRO A N 1
ATOM 709 C CA . PRO A 1 98 ? 4.565 31.919 -40.722 1.00 55.09 98 PRO A CA 1
ATOM 710 C C . PRO A 1 98 ? 4.702 33.374 -41.190 1.00 55.09 98 PRO A C 1
ATOM 712 O O . PRO A 1 98 ? 3.726 33.996 -41.605 1.00 55.09 98 PRO A O 1
ATOM 715 N N . GLY A 1 99 ? 5.921 33.911 -41.102 1.00 62.84 99 GLY A N 1
ATOM 716 C CA . GLY A 1 99 ? 6.253 35.266 -41.553 1.00 62.84 99 GLY A CA 1
ATOM 717 C C . GLY A 1 99 ? 6.260 36.359 -40.479 1.00 62.84 99 GLY A C 1
ATOM 718 O O . GLY A 1 99 ? 6.533 37.503 -40.823 1.00 62.84 99 GLY A O 1
ATOM 719 N N . GLN A 1 100 ? 6.021 36.047 -39.201 1.00 57.12 100 GLN A N 1
ATOM 720 C CA . GLN A 1 100 ? 6.269 36.986 -38.097 1.00 57.12 100 GLN A CA 1
ATOM 721 C C . GLN A 1 100 ? 7.554 36.603 -37.357 1.00 57.12 100 GLN A C 1
ATOM 723 O O . GLN A 1 100 ? 7.520 36.071 -36.251 1.00 57.12 100 GLN A O 1
ATOM 728 N N . GLY A 1 101 ? 8.701 36.839 -37.998 1.00 64.00 101 GLY A N 1
ATOM 729 C CA . GLY A 1 101 ? 9.958 36.950 -37.261 1.00 64.00 101 GLY A CA 1
ATOM 730 C C . GLY A 1 101 ? 9.922 38.229 -36.42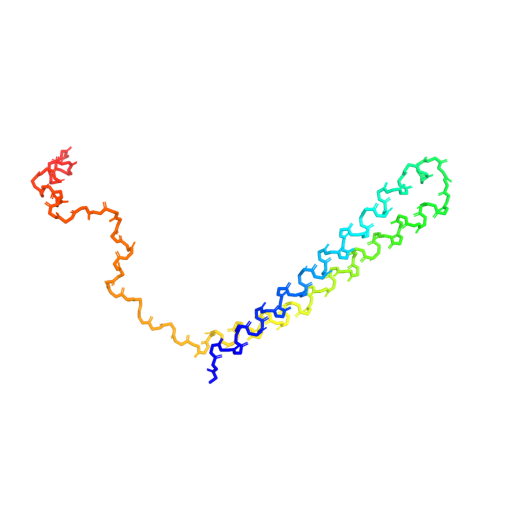7 1.00 64.00 101 GLY A C 1
ATOM 731 O O . GLY A 1 101 ? 9.413 39.248 -36.896 1.00 64.00 101 GLY A O 1
ATOM 732 N N . LEU A 1 102 ? 10.420 38.177 -35.193 1.00 66.56 102 LEU A N 1
ATOM 733 C CA . LEU A 1 102 ? 10.732 39.403 -34.464 1.00 66.56 102 LEU A CA 1
ATOM 734 C C . LEU A 1 102 ? 11.775 40.172 -35.281 1.00 66.56 102 LEU A C 1
ATOM 736 O O . LEU A 1 102 ? 12.723 39.571 -35.785 1.00 66.56 102 LEU A O 1
ATOM 740 N N . ASP A 1 103 ? 11.566 41.475 -35.449 1.00 75.81 103 ASP A N 1
ATOM 741 C CA . ASP A 1 103 ? 12.539 42.337 -36.109 1.00 75.81 103 ASP A CA 1
ATOM 742 C C . ASP A 1 103 ? 13.840 42.327 -35.297 1.00 75.81 103 ASP A C 1
ATOM 744 O O . ASP A 1 103 ? 13.829 42.629 -34.100 1.00 75.81 103 ASP A O 1
ATOM 748 N N . GLN A 1 104 ? 14.942 41.926 -35.932 1.00 69.06 104 GLN A N 1
ATOM 749 C CA . GLN A 1 104 ? 16.236 41.784 -35.268 1.00 69.06 104 GLN A CA 1
ATOM 750 C C . GLN A 1 104 ? 16.718 43.136 -34.733 1.00 69.06 104 GLN A C 1
ATOM 752 O O . GLN A 1 104 ? 17.289 43.186 -33.649 1.00 69.06 104 GLN A O 1
ATOM 757 N N . ASP A 1 105 ? 16.385 44.233 -35.415 1.00 77.12 105 ASP A N 1
ATOM 758 C CA . ASP A 1 105 ? 16.735 45.582 -34.969 1.00 77.12 105 ASP A CA 1
ATOM 759 C C . ASP A 1 105 ? 15.998 45.945 -33.664 1.00 77.12 105 ASP A C 1
ATOM 761 O O . ASP A 1 105 ? 16.562 46.564 -32.759 1.00 77.12 105 ASP A O 1
ATOM 765 N N . ALA A 1 106 ? 14.743 45.503 -33.524 1.00 74.44 106 ALA A N 1
ATOM 766 C CA . ALA A 1 106 ? 13.967 45.669 -32.296 1.00 74.44 106 ALA A CA 1
ATOM 767 C C . ALA A 1 106 ? 14.466 44.753 -31.165 1.00 74.44 106 ALA A C 1
ATOM 769 O O . ALA A 1 106 ? 14.430 45.142 -29.996 1.00 74.44 106 ALA A O 1
ATOM 770 N N . ALA A 1 107 ? 14.937 43.549 -31.502 1.00 73.69 107 ALA A N 1
ATOM 771 C CA . ALA A 1 107 ? 15.542 42.629 -30.544 1.00 73.69 107 ALA A CA 1
ATOM 772 C C . ALA A 1 107 ? 16.880 43.166 -30.015 1.00 73.69 107 ALA A C 1
ATOM 774 O O . ALA A 1 107 ? 17.114 43.141 -28.809 1.00 73.69 107 ALA A O 1
ATOM 775 N N . ASP A 1 108 ? 17.723 43.715 -30.886 1.00 80.81 108 ASP A N 1
ATOM 776 C CA . ASP A 1 108 ? 19.029 44.256 -30.513 1.00 80.81 108 ASP A CA 1
ATOM 777 C C . ASP A 1 108 ? 18.886 45.524 -29.653 1.00 80.81 108 ASP A C 1
ATOM 779 O O . ASP A 1 108 ? 19.627 45.706 -28.686 1.00 80.81 108 ASP A O 1
ATOM 783 N N . ALA A 1 109 ? 17.878 46.364 -29.922 1.00 82.88 109 ALA A N 1
ATOM 784 C CA . ALA A 1 109 ? 17.580 47.549 -29.115 1.00 82.88 109 ALA A CA 1
ATOM 785 C C . ALA A 1 109 ? 17.198 47.223 -27.656 1.00 82.88 109 ALA A C 1
ATOM 787 O O . ALA A 1 109 ? 17.474 48.018 -26.762 1.00 82.88 109 ALA A O 1
ATOM 788 N N . LEU A 1 110 ? 16.599 46.054 -27.397 1.00 79.44 110 LEU A N 1
ATOM 789 C CA . LEU A 1 110 ? 16.241 45.601 -26.044 1.00 79.44 110 LEU A CA 1
ATOM 790 C C . LEU A 1 110 ? 17.458 45.232 -25.183 1.00 79.44 110 LEU A C 1
ATOM 792 O O . LEU A 1 110 ? 17.362 45.271 -23.957 1.00 79.44 110 LEU A O 1
ATOM 796 N N . PHE A 1 111 ? 18.580 44.863 -25.806 1.00 75.69 111 PHE A N 1
ATOM 797 C CA . PHE A 1 111 ? 19.768 44.358 -25.109 1.00 75.69 111 PHE A CA 1
ATOM 798 C C . PHE A 1 111 ? 20.989 45.283 -25.195 1.00 75.69 111 PHE A C 1
ATOM 800 O O . PHE A 1 111 ? 21.990 45.000 -24.544 1.00 75.69 111 PHE A O 1
ATOM 807 N N . ASN A 1 112 ? 20.907 46.390 -25.942 1.00 69.56 112 ASN A N 1
ATOM 808 C CA . ASN A 1 112 ? 21.989 47.376 -26.070 1.00 69.56 112 ASN A CA 1
ATOM 809 C C . ASN A 1 112 ? 21.860 48.603 -25.147 1.00 69.56 112 ASN A C 1
ATOM 811 O O . ASN A 1 112 ? 22.653 49.533 -25.273 1.00 69.56 112 ASN A O 1
ATOM 815 N N . ASP A 1 113 ? 20.905 48.619 -24.212 1.00 61.34 113 ASP A N 1
ATOM 816 C CA . ASP A 1 113 ? 20.708 49.731 -23.265 1.00 61.34 113 ASP A CA 1
ATOM 817 C C . ASP A 1 113 ? 21.522 49.559 -21.956 1.00 61.34 113 ASP A C 1
ATOM 819 O O . ASP A 1 113 ? 21.018 49.765 -20.848 1.00 61.34 113 ASP A O 1
ATOM 823 N N . THR A 1 114 ? 22.803 49.175 -22.078 1.00 56.00 114 THR A N 1
ATOM 824 C CA . THR A 1 114 ? 23.820 49.253 -21.002 1.00 56.00 114 THR A CA 1
ATOM 825 C C . THR A 1 114 ? 25.185 49.663 -21.527 1.00 56.00 114 THR A C 1
ATOM 827 O O . THR A 1 114 ? 25.687 48.957 -22.430 1.00 56.00 114 THR A O 1
#

Secondary structure (DSSP, 8-state):
--HHHHHHHHHHHHHHHHHHHHHHHHHHHHHHHHHHHHHTT-HHHHHHHHHHHHHHHHHTTHHHHHHHHHHHHHHHHHTS--PPPPS--GGGS-S--TT-PPPHHHHHHHH---

Radius of gyration: 27.6 Å; chains: 1; bounding box: 42×56×66 Å

Foldseek 3Di:
DDPVVLVVLVVVLVVLVVVLVVQLVVLVVLLVVLVVVVVVVNVVSVVSNVVSVVSNVVSVVSCVVSVVSVVVSVVVVVPDPPPPDPPDDVVVDDPDDPPDDPDVVVVVVVVPPD

Organism: NCBI:txid2170551

pLDDT: mean 84.51, std 14.89, range [53.88, 97.94]